Protein AF-A0A7S2ATZ7-F1 (afdb_monomer)

pLDDT: mean 93.88, std 8.25, range [44.12, 98.44]

Solvent-accessible surface area (backbone atoms only — not comparable to full-atom values): 7396 Å² total; per-residue (Å²): 142,80,80,88,84,65,93,72,87,87,74,86,72,75,82,89,58,39,63,72,68,31,75,38,72,44,88,83,58,44,36,35,40,39,23,6,30,6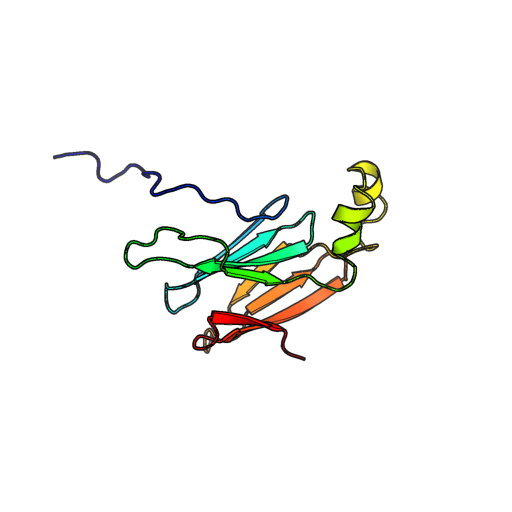6,40,17,31,40,30,40,23,35,32,42,101,85,68,42,71,77,41,71,70,41,78,44,66,57,90,54,20,62,50,42,77,76,64,57,70,50,73,67,53,44,69,75,44,52,62,76,36,42,23,27,53,40,62,46,65,43,89,86,80,62,57,43,34,40,30,39,20,71,10,66,78,43,74,47,45,30,32,73,40,80,87,81,61,40,74,42,78,59,132

Sequence (127 aa):
NGDASKLRVLGRVSAQGKSTCYLNIHQSMQYMLAVNYWDAKVNLMQLDAQGNISGVREINMQPGASYVENNRPTREEHWQYRQRWPHSHCIVTEPYTSRLHFVSDLGLDKVFVYRVDMVAGAMRLRA

Radius of gyration: 16.06 Å; Cα contacts (8 Å, |Δi|>4): 269; chains: 1; bounding box: 36×23×56 Å

Secondary structure (DSSP, 8-state):
---TTS---------SSSSEEEEEE-TTSSEEEEEESSS-EEEEEEE-TTS-EEEEEEEEE-TTTHHHHHH---HHHHHHTTTSS--EEEEEE-TTTS--EEEEETTTTEEEEEEEETTTTEEEEP-

InterPro domains:
  IPR015943 WD40/YVTN repeat-like-containing domain superfamily [G3DSA:2.130.10.10] (1-127)
  IPR019405 Lactonase, 7-bladed beta-propeller [PF10282] (3-119)
  IPR050282 Cycloisomerase 2 [PTHR30344] (5-121)

Nearest PDB structures (foldseek):
  3fgb-assembly2_B  TM=8.287E-01  e=2.245E-04  Bacteroides thetaiotaomicron
  6nau-assembly3_C  TM=7.582E-01  e=1.961E-03  Klebsiella pneumoniae subsp. pneumoniae
  1ri6-assembly1_A  TM=7.562E-01  e=4.513E-03  Escherichia coli
  7riz-assembly1_A  TM=3.810E-01  e=2.089E-01  Rhodopseudomonas palustris CGA009
  8hpo-assembly1_K  TM=3.594E-01  e=4.807E-01  Saccharomyces cerevisiae S288C

Structure (mmCIF, N/CA/C/O backbone):
data_AF-A0A7S2ATZ7-F1
#
_entry.id   AF-A0A7S2ATZ7-F1
#
loop_
_atom_site.group_PDB
_atom_site.id
_atom_site.type_symbol
_atom_site.label_atom_id
_atom_site.label_alt_id
_atom_site.label_comp_id
_atom_site.label_asym_id
_atom_site.label_entity_id
_atom_site.label_seq_id
_atom_site.pdbx_PDB_ins_code
_atom_site.Cartn_x
_atom_site.Cartn_y
_atom_site.Cartn_z
_atom_site.occupancy
_atom_site.B_iso_or_equiv
_atom_site.auth_seq_id
_atom_site.auth_comp_id
_atom_site.auth_asym_id
_atom_site.auth_atom_id
_atom_site.pdbx_PDB_model_num
ATOM 1 N N . ASN A 1 1 ? 8.493 10.412 39.412 1.00 44.12 1 ASN A N 1
ATOM 2 C CA . ASN A 1 1 ? 7.621 11.043 38.394 1.00 44.12 1 ASN A CA 1
ATOM 3 C C . ASN A 1 1 ? 8.337 11.002 37.051 1.00 44.12 1 ASN A C 1
ATOM 5 O O . ASN A 1 1 ? 9.159 11.868 36.796 1.00 44.12 1 ASN A O 1
ATOM 9 N N . GLY A 1 2 ? 8.160 9.926 36.278 1.00 49.66 2 GLY A N 1
ATOM 10 C CA . GLY A 1 2 ? 9.008 9.603 35.121 1.00 49.66 2 GLY A CA 1
ATOM 11 C C . GLY A 1 2 ? 8.379 9.925 33.758 1.00 49.66 2 GLY A C 1
ATOM 12 O O . GLY A 1 2 ? 7.246 9.546 33.499 1.00 49.66 2 GLY A O 1
ATOM 13 N N . ASP A 1 3 ? 9.154 10.613 32.916 1.00 57.16 3 ASP A N 1
ATOM 14 C CA . ASP A 1 3 ? 9.392 10.353 31.479 1.00 57.16 3 ASP A CA 1
ATOM 15 C C . ASP A 1 3 ? 8.200 10.143 30.509 1.00 57.16 3 ASP A C 1
ATOM 17 O O . ASP A 1 3 ? 8.316 9.407 29.532 1.00 57.16 3 ASP A O 1
ATOM 21 N N . ALA A 1 4 ? 7.063 10.818 30.706 1.00 64.69 4 ALA A N 1
ATOM 22 C CA . ALA A 1 4 ? 5.911 10.752 29.788 1.00 64.69 4 ALA A CA 1
ATOM 23 C C . ALA A 1 4 ? 6.101 11.477 28.428 1.00 64.69 4 ALA A C 1
ATOM 25 O O . ALA A 1 4 ? 5.158 11.563 27.646 1.00 64.69 4 ALA A O 1
ATOM 26 N N . SER A 1 5 ? 7.289 12.017 28.129 1.00 80.38 5 SER A N 1
ATOM 27 C CA . SER A 1 5 ? 7.543 12.861 26.947 1.00 80.38 5 SER A CA 1
ATOM 28 C C . SER A 1 5 ? 8.365 12.199 25.834 1.00 80.38 5 SER A C 1
ATOM 30 O O . SER A 1 5 ? 8.641 12.845 24.822 1.00 80.38 5 SER A O 1
ATOM 32 N N . LYS A 1 6 ? 8.759 10.926 25.973 1.00 87.88 6 LYS A N 1
ATOM 33 C CA . LYS A 1 6 ? 9.563 10.218 24.962 1.00 87.88 6 LYS A CA 1
ATOM 34 C C . LYS A 1 6 ? 8.738 9.196 24.191 1.00 87.88 6 LYS A C 1
ATOM 36 O O . LYS A 1 6 ? 8.037 8.371 24.775 1.00 87.88 6 LYS A O 1
ATOM 41 N N . LEU A 1 7 ? 8.876 9.213 22.865 1.00 90.12 7 LEU A N 1
ATOM 42 C CA . LEU A 1 7 ? 8.325 8.168 22.008 1.00 90.12 7 LEU A CA 1
ATOM 43 C C . LEU A 1 7 ? 9.003 6.833 22.326 1.00 90.12 7 LEU A C 1
ATOM 45 O O . LEU A 1 7 ? 10.231 6.730 22.342 1.00 90.12 7 LEU A O 1
ATOM 49 N N . ARG A 1 8 ? 8.190 5.799 22.538 1.00 88.56 8 ARG A N 1
ATOM 50 C CA . ARG A 1 8 ? 8.647 4.423 22.726 1.00 88.56 8 ARG A CA 1
ATOM 51 C C . ARG A 1 8 ? 8.194 3.579 21.546 1.00 88.56 8 ARG A C 1
ATOM 53 O O . ARG A 1 8 ? 7.019 3.580 21.193 1.00 88.56 8 ARG A O 1
ATOM 60 N N . VAL A 1 9 ? 9.123 2.823 20.970 1.00 90.69 9 VAL A N 1
ATOM 61 C CA . VAL A 1 9 ? 8.803 1.845 19.926 1.00 90.69 9 VAL A CA 1
ATOM 62 C C . VAL A 1 9 ? 7.941 0.737 20.530 1.00 90.69 9 VAL A C 1
ATOM 64 O O . VAL A 1 9 ? 8.366 0.08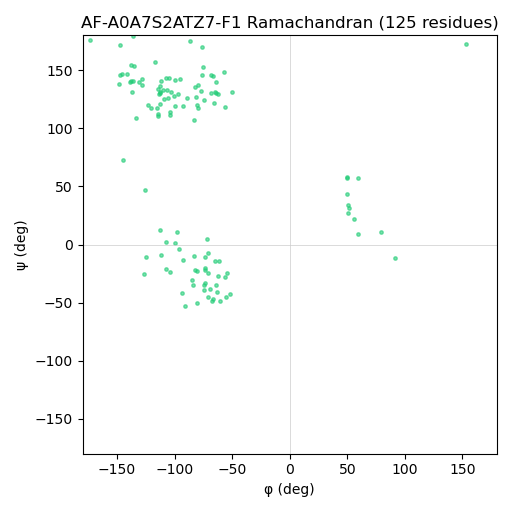4 21.481 1.00 90.69 9 VAL A O 1
ATOM 67 N N . LEU A 1 10 ? 6.745 0.532 19.975 1.00 88.69 10 LEU A N 1
ATOM 68 C CA . LEU A 1 10 ? 5.842 -0.554 20.375 1.00 88.69 10 LEU A CA 1
ATOM 69 C C . LEU A 1 10 ? 6.179 -1.872 19.665 1.00 88.69 10 LEU A C 1
ATOM 71 O O . LEU A 1 10 ? 6.111 -2.938 20.264 1.00 88.69 10 LEU A O 1
ATOM 75 N N . GLY A 1 11 ? 6.618 -1.798 18.408 1.00 88.81 11 GLY A N 1
ATOM 76 C CA . GLY A 1 11 ? 6.986 -2.970 17.625 1.00 88.81 11 GLY A CA 1
ATOM 77 C C . GLY A 1 11 ? 7.607 -2.611 16.280 1.00 88.81 11 GLY A C 1
ATOM 78 O O . GLY A 1 11 ? 7.708 -1.439 15.911 1.00 88.81 11 GLY A O 1
ATOM 79 N N . ARG A 1 12 ? 8.044 -3.640 15.550 1.00 91.81 12 ARG A N 1
ATOM 80 C CA . ARG A 1 12 ? 8.536 -3.536 14.171 1.00 91.81 12 ARG A CA 1
ATOM 81 C C . ARG A 1 12 ? 7.964 -4.677 13.350 1.00 91.81 12 ARG A C 1
ATOM 83 O O . ARG A 1 12 ? 8.065 -5.831 13.751 1.00 91.81 12 ARG A O 1
ATOM 90 N N . VAL A 1 13 ? 7.412 -4.343 12.192 1.00 94.00 13 VAL A N 1
ATOM 91 C CA . VAL A 1 13 ? 6.853 -5.304 11.241 1.00 94.00 13 VAL A CA 1
ATOM 92 C C . VAL A 1 13 ? 7.269 -4.890 9.838 1.00 94.00 13 VAL A C 1
ATOM 94 O O . VAL A 1 13 ? 7.307 -3.703 9.520 1.00 94.00 13 VAL A O 1
ATOM 97 N N . SER A 1 14 ? 7.595 -5.873 9.000 1.00 95.25 14 SER A N 1
ATOM 98 C CA . SER A 1 14 ? 7.844 -5.631 7.581 1.00 95.25 14 SER A CA 1
ATOM 99 C C . SER A 1 14 ? 6.548 -5.226 6.885 1.00 95.25 14 SER A C 1
ATOM 101 O O . SER A 1 14 ? 5.546 -5.935 6.973 1.00 95.25 14 SER A O 1
ATOM 103 N N . ALA A 1 15 ? 6.584 -4.131 6.127 1.00 94.31 15 ALA A N 1
ATOM 104 C CA . ALA A 1 15 ?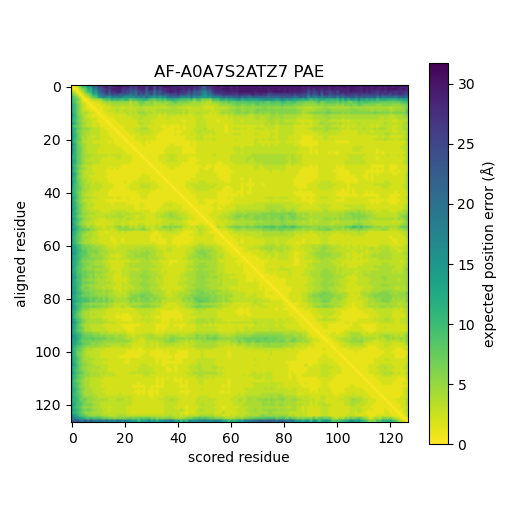 5.495 -3.767 5.231 1.00 94.31 15 ALA A CA 1
ATOM 105 C C . ALA A 1 15 ? 5.402 -4.707 4.013 1.00 94.31 15 ALA A C 1
ATOM 107 O O . ALA A 1 15 ? 4.465 -4.596 3.248 1.00 94.31 15 ALA A O 1
ATOM 108 N N . GLN A 1 16 ? 6.344 -5.630 3.786 1.00 96.62 16 GLN A N 1
ATOM 109 C CA . GLN A 1 16 ? 6.357 -6.512 2.602 1.00 96.62 16 GLN A CA 1
ATOM 110 C C . GLN A 1 16 ? 6.323 -5.778 1.241 1.00 96.62 16 GLN A C 1
ATOM 112 O O . GLN A 1 16 ? 5.979 -6.362 0.208 1.00 96.62 16 GLN A O 1
ATOM 117 N N . GLY A 1 17 ? 6.735 -4.512 1.222 1.00 95.50 17 GLY A N 1
ATOM 118 C CA . GLY A 1 17 ? 6.939 -3.720 0.015 1.00 95.50 17 GLY A CA 1
ATOM 119 C C . GLY A 1 17 ? 8.230 -2.917 0.080 1.00 95.50 17 GLY A C 1
ATOM 120 O O . GLY A 1 17 ? 8.988 -3.002 1.052 1.00 95.50 17 GLY A O 1
ATOM 121 N N . LYS A 1 18 ? 8.506 -2.163 -0.982 1.00 95.62 18 LYS A N 1
ATOM 122 C CA . LYS A 1 18 ? 9.733 -1.377 -1.126 1.00 95.62 18 LYS A CA 1
ATOM 123 C C . LYS A 1 18 ? 9.419 0.114 -1.090 1.00 95.62 18 LYS A C 1
ATOM 125 O O . LYS A 1 18 ? 8.550 0.598 -1.811 1.00 95.62 18 LYS A O 1
ATOM 130 N N . SER A 1 19 ? 10.177 0.849 -0.277 1.00 95.94 19 SER A N 1
ATOM 131 C CA . SER A 1 19 ? 10.025 2.300 -0.108 1.00 95.94 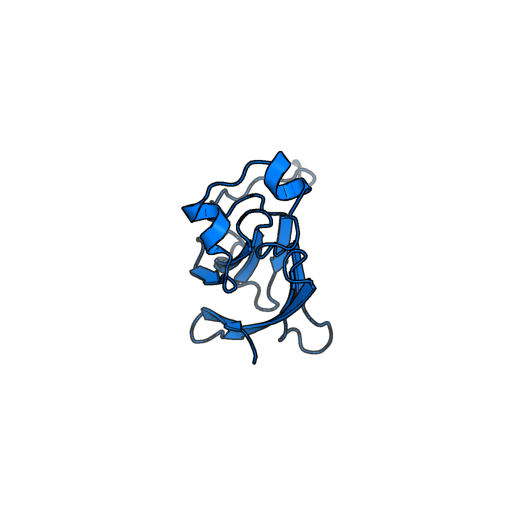19 SER A CA 1
ATOM 132 C C . SER A 1 19 ? 8.626 2.691 0.384 1.00 95.94 19 SER A C 1
ATOM 134 O O . SER A 1 19 ? 7.917 3.449 -0.276 1.00 95.94 19 SER A O 1
ATOM 136 N N . THR A 1 20 ? 8.211 2.150 1.536 1.00 97.62 20 THR A N 1
ATOM 137 C CA . THR A 1 20 ? 6.965 2.552 2.206 1.00 97.62 20 THR A CA 1
ATOM 138 C C . THR A 1 20 ? 6.982 4.055 2.471 1.00 97.62 20 THR A C 1
ATOM 140 O O . THR A 1 20 ? 7.863 4.549 3.173 1.00 97.62 20 THR A O 1
ATOM 143 N N . CYS A 1 21 ? 6.033 4.784 1.890 1.00 97.62 21 CYS A N 1
ATOM 144 C CA . CYS A 1 21 ? 6.063 6.249 1.839 1.00 97.62 21 CYS A CA 1
ATOM 145 C C . CYS A 1 21 ? 4.813 6.912 2.422 1.00 97.62 21 CYS A C 1
ATOM 147 O O . CYS A 1 21 ? 4.806 8.125 2.617 1.00 97.62 21 CYS A O 1
ATOM 149 N N . TYR A 1 22 ? 3.760 6.140 2.696 1.00 98.44 22 TYR A N 1
ATOM 150 C CA . TYR A 1 22 ? 2.525 6.669 3.255 1.00 98.44 22 TYR A CA 1
ATOM 151 C C . TYR A 1 22 ? 1.846 5.642 4.155 1.00 98.44 22 TYR A C 1
ATOM 153 O O . TYR A 1 22 ? 1.773 4.462 3.808 1.00 98.44 22 TYR A O 1
ATOM 161 N N . LEU A 1 23 ? 1.327 6.111 5.289 1.00 97.50 23 LEU A N 1
ATOM 162 C CA . LEU A 1 23 ? 0.552 5.327 6.245 1.00 97.50 23 LEU A CA 1
ATOM 163 C C . LEU A 1 23 ? -0.760 6.052 6.549 1.00 97.50 23 LEU A C 1
ATOM 165 O O . LEU A 1 23 ? -0.783 7.276 6.659 1.00 97.50 23 LEU A O 1
ATOM 169 N N . ASN A 1 24 ? -1.842 5.297 6.709 1.00 97.00 24 ASN A N 1
ATOM 170 C CA . ASN A 1 24 ? -3.138 5.813 7.140 1.00 97.00 24 ASN A CA 1
ATOM 171 C C . ASN A 1 24 ? -3.802 4.803 8.087 1.00 97.00 24 ASN A C 1
ATOM 173 O O . ASN A 1 24 ? -3.606 3.600 7.937 1.00 97.00 24 ASN A O 1
ATOM 177 N N . ILE A 1 25 ? -4.571 5.266 9.068 1.00 96.38 25 ILE A N 1
ATOM 178 C CA .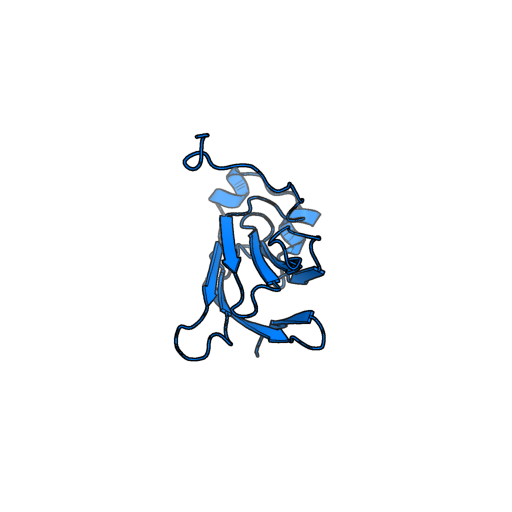 ILE A 1 25 ? -5.272 4.393 10.017 1.00 96.38 25 ILE A CA 1
ATOM 179 C C . ILE A 1 25 ? -6.751 4.386 9.648 1.00 96.38 25 ILE A C 1
ATOM 181 O O . ILE A 1 25 ? -7.383 5.434 9.531 1.00 96.38 25 ILE A O 1
ATOM 185 N N . HIS A 1 26 ? -7.313 3.193 9.460 1.00 96.62 26 HIS A N 1
ATOM 186 C CA . HIS A 1 26 ? -8.741 3.048 9.209 1.00 96.62 26 HIS A CA 1
ATOM 187 C C . HIS A 1 26 ? -9.542 3.454 10.456 1.00 96.62 26 HIS A C 1
ATOM 189 O O . HIS A 1 26 ? -9.137 3.153 11.577 1.00 96.62 26 HIS A O 1
ATOM 195 N N . GLN A 1 27 ? -10.718 4.062 10.273 1.00 95.62 27 GLN A N 1
ATOM 196 C CA . GLN A 1 27 ? -11.554 4.586 11.367 1.00 95.62 27 GLN A CA 1
ATOM 197 C C . GLN A 1 27 ? -11.910 3.562 12.462 1.00 95.62 27 GLN A C 1
ATOM 199 O O . GLN A 1 27 ? -12.168 3.938 13.598 1.00 95.62 27 GLN A O 1
ATOM 204 N N . SER A 1 28 ? -11.904 2.262 12.145 1.00 95.38 28 SER A N 1
ATOM 205 C CA . SER A 1 28 ? -12.144 1.197 13.131 1.00 95.38 28 SER A CA 1
ATOM 206 C C . SER A 1 28 ? -10.979 0.965 14.096 1.00 95.38 28 SER A C 1
ATOM 208 O O . SER A 1 28 ? -11.128 0.181 15.026 1.00 95.38 28 SER A O 1
ATOM 210 N N . MET A 1 29 ? -9.809 1.558 13.837 1.00 95.81 29 MET A N 1
ATOM 211 C CA . MET A 1 29 ? -8.544 1.324 14.549 1.00 95.81 29 MET A CA 1
ATOM 212 C C . MET A 1 29 ? -8.042 -0.131 14.514 1.00 95.81 29 MET A C 1
ATOM 214 O O . MET A 1 29 ? -7.064 -0.462 15.171 1.00 95.81 29 MET A O 1
ATOM 218 N N . GLN A 1 30 ? -8.667 -0.998 13.712 1.00 96.50 30 GLN A N 1
ATOM 219 C CA . GLN A 1 30 ? -8.261 -2.399 13.537 1.00 96.50 30 GLN A CA 1
ATOM 220 C C . GLN A 1 30 ? -7.305 -2.596 12.361 1.00 96.50 30 GLN A C 1
ATOM 222 O O . GLN A 1 30 ? -6.703 -3.659 12.230 1.00 96.50 30 GLN A O 1
ATOM 227 N N . TYR A 1 31 ? -7.178 -1.594 11.491 1.00 97.62 31 TYR A N 1
ATOM 228 C CA . TYR A 1 31 ? -6.369 -1.692 10.287 1.00 97.62 31 TYR A CA 1
ATOM 229 C C . TYR A 1 31 ? -5.526 -0.443 10.063 1.00 97.62 31 TYR A C 1
ATOM 231 O O . TYR A 1 31 ? -5.999 0.685 10.220 1.00 97.62 31 TYR A O 1
ATOM 239 N N . MET A 1 32 ? -4.298 -0.668 9.613 1.00 97.44 32 MET A N 1
ATOM 240 C CA . MET A 1 32 ? -3.423 0.343 9.041 1.00 97.44 32 MET A CA 1
ATOM 241 C C . MET A 1 32 ? -3.274 0.074 7.546 1.00 97.44 32 MET A C 1
ATOM 243 O O . MET A 1 32 ? -3.036 -1.054 7.120 1.00 97.44 32 MET A O 1
ATOM 247 N N . LEU A 1 33 ? -3.412 1.120 6.749 1.00 98.12 33 LEU A N 1
ATOM 248 C CA . LEU A 1 33 ? -3.199 1.112 5.315 1.00 98.12 33 LEU A CA 1
ATOM 249 C C . LEU A 1 33 ? -1.784 1.619 5.043 1.00 98.12 33 LEU A C 1
ATOM 251 O O . LEU A 1 33 ? -1.406 2.673 5.557 1.00 98.12 33 LEU A O 1
ATOM 255 N N . ALA A 1 34 ? -1.005 0.893 4.248 1.00 98.19 34 ALA A N 1
ATOM 256 C CA . ALA A 1 34 ? 0.367 1.272 3.921 1.00 98.19 34 ALA A CA 1
ATOM 257 C C . ALA A 1 34 ? 0.596 1.264 2.411 1.00 98.19 34 ALA A C 1
ATOM 259 O O . ALA A 1 34 ? 0.172 0.340 1.722 1.00 98.19 34 ALA A O 1
ATOM 260 N N . VAL A 1 35 ? 1.292 2.276 1.899 1.00 98.38 35 VAL A N 1
ATOM 261 C CA . VAL A 1 35 ? 1.633 2.403 0.476 1.00 98.38 35 VAL A CA 1
ATOM 262 C C . VAL A 1 35 ? 3.139 2.309 0.296 1.00 98.38 35 VAL A C 1
ATOM 264 O O . VAL A 1 35 ? 3.899 2.962 1.014 1.00 98.38 35 VAL A O 1
ATOM 267 N N . ASN A 1 36 ? 3.559 1.511 -0.682 1.00 98.19 36 ASN A N 1
ATOM 268 C CA . ASN A 1 36 ? 4.952 1.279 -1.035 1.00 98.19 36 ASN A CA 1
ATOM 269 C C . ASN A 1 36 ? 5.212 1.809 -2.440 1.00 98.19 36 ASN A C 1
ATOM 271 O O . ASN A 1 36 ? 4.619 1.329 -3.403 1.00 98.19 36 ASN A O 1
ATOM 275 N N . TYR A 1 37 ? 6.099 2.796 -2.541 1.00 97.12 37 TYR A N 1
ATOM 276 C CA . TYR A 1 37 ? 6.329 3.530 -3.779 1.00 97.12 37 TYR A CA 1
ATOM 277 C C . TYR A 1 37 ? 6.970 2.682 -4.870 1.00 97.12 37 TYR A C 1
ATOM 279 O O . TYR A 1 37 ? 6.511 2.673 -6.008 1.00 97.12 37 TYR A O 1
ATOM 287 N N . TRP A 1 38 ? 8.038 1.965 -4.521 1.00 96.19 38 TRP A N 1
ATOM 288 C CA . TRP A 1 38 ? 8.925 1.385 -5.522 1.00 96.19 38 TRP A CA 1
ATOM 289 C C . TRP A 1 38 ? 8.325 0.164 -6.213 1.00 96.19 38 TRP A C 1
ATOM 291 O O . TRP A 1 38 ? 8.585 -0.044 -7.388 1.00 96.19 38 TRP A O 1
ATOM 301 N N . ASP A 1 39 ? 7.548 -0.651 -5.495 1.00 96.31 39 ASP A N 1
ATOM 302 C CA . ASP A 1 39 ? 6.865 -1.834 -6.034 1.00 96.31 39 ASP A CA 1
ATOM 303 C C . ASP A 1 39 ? 5.334 -1.692 -6.067 1.00 96.31 39 ASP A C 1
ATOM 305 O O . ASP A 1 39 ? 4.631 -2.679 -6.273 1.00 96.31 39 ASP A O 1
ATOM 309 N N . ALA A 1 40 ? 4.827 -0.468 -5.871 1.00 97.31 40 ALA A N 1
ATOM 310 C CA . ALA A 1 40 ? 3.412 -0.088 -5.946 1.00 97.31 40 ALA A CA 1
ATOM 311 C C . ALA A 1 40 ? 2.443 -0.966 -5.138 1.00 97.31 40 ALA A C 1
ATOM 313 O O . ALA A 1 40 ? 1.260 -1.086 -5.470 1.00 97.31 40 ALA A O 1
ATOM 314 N N . LYS A 1 41 ? 2.928 -1.586 -4.061 1.00 97.94 41 LYS A N 1
ATOM 315 C CA . LYS A 1 41 ? 2.088 -2.378 -3.164 1.00 97.94 41 LYS A CA 1
ATOM 316 C C . LYS A 1 41 ? 1.282 -1.475 -2.246 1.00 97.94 41 LYS A C 1
ATOM 318 O O . LYS A 1 41 ? 1.842 -0.602 -1.577 1.00 97.94 41 LYS A O 1
ATOM 323 N N . VAL A 1 42 ? -0.013 -1.753 -2.142 1.00 98.19 42 VAL A N 1
ATOM 324 C CA . VAL A 1 42 ? -0.923 -1.127 -1.179 1.00 98.19 42 VAL A CA 1
ATOM 325 C C . VAL A 1 42 ? -1.397 -2.198 -0.205 1.00 98.19 42 VAL A C 1
ATOM 327 O O . VAL A 1 42 ? -2.121 -3.122 -0.573 1.00 98.19 42 VAL A O 1
ATOM 330 N N . ASN A 1 43 ? -0.984 -2.084 1.048 1.00 98.00 43 ASN A N 1
ATOM 331 C CA . ASN A 1 43 ? -1.180 -3.122 2.045 1.00 98.00 43 ASN A CA 1
ATOM 332 C C . ASN A 1 43 ? -2.280 -2.756 3.028 1.00 98.00 43 ASN A C 1
ATOM 334 O O . ASN A 1 43 ? -2.359 -1.618 3.491 1.00 98.00 43 ASN A O 1
ATOM 338 N N . LEU A 1 44 ? -3.041 -3.769 3.427 1.00 98.19 44 LEU A N 1
ATOM 339 C CA . LEU A 1 44 ? -3.869 -3.747 4.621 1.00 98.19 44 LEU A CA 1
ATOM 340 C C . LEU A 1 44 ? -3.112 -4.483 5.729 1.00 98.19 44 LEU A C 1
ATOM 342 O O . LEU A 1 44 ? -2.787 -5.660 5.583 1.00 98.19 44 LEU A O 1
ATOM 346 N N . MET A 1 45 ? -2.810 -3.803 6.827 1.00 97.56 45 MET A N 1
ATOM 347 C CA . MET A 1 45 ? -2.096 -4.356 7.978 1.00 97.56 45 MET A CA 1
ATOM 348 C C . MET A 1 45 ? -3.031 -4.417 9.182 1.00 97.56 45 MET A C 1
ATOM 350 O O . MET A 1 45 ? -3.768 -3.467 9.436 1.00 97.56 45 MET A O 1
ATOM 354 N N . GLN A 1 46 ? -3.012 -5.526 9.918 1.00 96.31 46 GLN A N 1
ATOM 355 C CA . GLN A 1 46 ? -3.850 -5.709 11.105 1.00 96.31 46 GLN A CA 1
ATOM 356 C C . GLN A 1 46 ? -3.230 -4.986 12.305 1.00 96.31 46 GLN A C 1
ATOM 358 O O . GLN A 1 46 ? -2.022 -5.087 12.529 1.00 96.31 46 GLN A O 1
ATOM 363 N N . LEU A 1 47 ? -4.066 -4.299 13.079 1.00 96.06 47 LEU A N 1
ATOM 364 C CA . LEU A 1 47 ? -3.731 -3.754 14.390 1.00 96.06 47 LEU A CA 1
ATOM 365 C C . LEU A 1 47 ? -4.424 -4.575 15.485 1.00 96.06 47 LEU A C 1
ATOM 367 O O . LEU A 1 47 ? -5.562 -5.024 15.299 1.00 96.06 47 LEU A O 1
ATOM 371 N N . ASP A 1 48 ? -3.739 -4.767 16.610 1.00 93.31 48 ASP A N 1
ATOM 372 C CA . ASP A 1 48 ? -4.333 -5.309 17.832 1.00 93.31 48 ASP A CA 1
ATOM 373 C C . ASP A 1 48 ? -4.972 -4.207 18.699 1.00 93.31 48 ASP A C 1
ATOM 375 O O . ASP A 1 48 ? -4.886 -3.012 18.403 1.00 93.31 48 ASP A O 1
ATOM 379 N N . ALA A 1 49 ? -5.624 -4.607 19.794 1.00 92.12 49 ALA A N 1
ATOM 380 C CA . ALA A 1 49 ? -6.297 -3.687 20.715 1.00 92.12 49 ALA A CA 1
ATOM 381 C C . ALA A 1 49 ? -5.341 -2.724 21.450 1.00 92.12 49 ALA A C 1
ATOM 383 O O . ALA A 1 49 ? -5.792 -1.754 22.055 1.00 92.12 49 ALA A O 1
ATOM 384 N N . GLN A 1 50 ? -4.034 -2.985 21.415 1.00 90.62 50 GLN A N 1
ATOM 385 C CA . GLN A 1 50 ? -2.986 -2.160 22.011 1.00 90.62 50 GLN A CA 1
ATOM 386 C C . GLN A 1 50 ? -2.304 -1.260 20.966 1.00 90.62 50 GLN A C 1
ATOM 388 O O . GLN A 1 50 ? -1.395 -0.503 21.309 1.00 90.62 50 GLN A O 1
ATOM 393 N N . GLY A 1 51 ? -2.746 -1.316 19.705 1.00 89.62 51 GLY A N 1
ATOM 394 C CA . GLY A 1 51 ? -2.193 -0.549 18.594 1.00 89.62 51 GLY A CA 1
ATOM 395 C C . GLY A 1 51 ? -0.907 -1.136 18.010 1.00 89.62 51 GLY A C 1
ATOM 396 O O . GLY A 1 51 ? -0.253 -0.465 17.209 1.00 89.62 51 GLY A O 1
ATOM 397 N N . ASN A 1 52 ? -0.521 -2.365 18.371 1.00 93.44 52 ASN A N 1
ATOM 398 C CA . ASN A 1 52 ? 0.595 -3.033 17.710 1.00 93.44 52 ASN A CA 1
ATOM 399 C C . ASN A 1 52 ? 0.161 -3.555 16.344 1.00 93.44 52 ASN A C 1
ATOM 401 O O . ASN A 1 52 ? -0.956 -4.032 16.154 1.00 93.44 52 ASN A O 1
ATOM 405 N N . ILE A 1 53 ? 1.092 -3.525 15.395 1.00 94.44 53 ILE A N 1
ATOM 406 C CA . ILE A 1 53 ? 0.893 -4.103 14.071 1.00 94.44 53 ILE A CA 1
ATOM 407 C C . ILE A 1 53 ? 1.106 -5.612 14.182 1.00 94.44 53 ILE A C 1
ATOM 409 O O . ILE A 1 53 ? 2.206 -6.055 14.504 1.00 94.44 53 ILE A O 1
ATOM 413 N N . SER A 1 54 ? 0.074 -6.406 13.906 1.00 91.06 54 SER A N 1
ATOM 414 C CA . SER A 1 54 ? 0.153 -7.872 13.964 1.00 91.06 54 SER A CA 1
ATOM 415 C C . SER A 1 54 ? 0.754 -8.479 12.692 1.00 91.06 54 SER A C 1
ATOM 417 O O . SER A 1 54 ? 1.266 -9.594 12.722 1.00 91.06 54 SER A O 1
ATOM 419 N N . GLY A 1 55 ? 0.709 -7.760 11.565 1.00 91.94 55 GLY A N 1
ATOM 420 C CA . GLY A 1 55 ? 1.227 -8.239 10.283 1.00 91.94 55 GLY A CA 1
ATOM 421 C C . GLY A 1 55 ? 0.537 -7.611 9.076 1.00 91.94 55 GLY A C 1
ATOM 422 O O . GLY A 1 55 ? -0.466 -6.907 9.208 1.00 91.94 55 GLY A O 1
ATOM 423 N N . VAL A 1 56 ? 1.071 -7.893 7.885 1.00 96.38 56 VAL A N 1
ATOM 424 C CA . VAL A 1 56 ? 0.370 -7.631 6.622 1.00 96.38 56 VAL A CA 1
ATOM 425 C C . VAL A 1 56 ? -0.721 -8.680 6.459 1.00 96.38 56 VAL A C 1
ATOM 427 O O . VAL A 1 56 ? -0.443 -9.875 6.502 1.00 96.38 56 VAL A O 1
ATOM 430 N N . ARG A 1 57 ? -1.955 -8.219 6.277 1.00 96.69 57 ARG A N 1
ATOM 431 C CA . ARG A 1 57 ? -3.119 -9.070 6.055 1.00 96.69 57 ARG A CA 1
ATOM 432 C C . ARG A 1 57 ? -3.403 -9.284 4.573 1.00 96.69 57 ARG A C 1
ATOM 434 O O . ARG A 1 57 ? -3.728 -10.394 4.170 1.00 96.69 57 ARG A O 1
ATOM 441 N N . GLU A 1 58 ? -3.293 -8.232 3.774 1.00 97.50 58 GLU A N 1
ATOM 442 C CA . GLU A 1 58 ? -3.504 -8.297 2.328 1.00 97.50 58 GLU A CA 1
ATOM 443 C C . GLU A 1 58 ? -2.562 -7.323 1.620 1.00 97.50 58 GLU A C 1
ATOM 445 O O . GLU A 1 58 ? -2.256 -6.249 2.145 1.00 97.50 58 GLU A O 1
ATOM 450 N N . ILE A 1 59 ? -2.123 -7.704 0.420 1.00 97.38 59 ILE A N 1
ATOM 451 C CA . ILE A 1 59 ? -1.297 -6.895 -0.475 1.00 97.38 59 ILE A CA 1
ATOM 452 C C . ILE A 1 59 ? -2.072 -6.722 -1.776 1.00 97.38 59 ILE A C 1
ATOM 454 O O . ILE A 1 59 ? -2.339 -7.695 -2.478 1.00 97.38 59 ILE A O 1
ATOM 458 N N . ASN A 1 60 ? -2.412 -5.481 -2.106 1.00 97.25 60 ASN A N 1
ATOM 459 C CA . ASN A 1 60 ? -2.998 -5.118 -3.387 1.00 97.25 60 ASN A CA 1
ATOM 460 C C . ASN A 1 60 ? -1.918 -4.554 -4.309 1.00 97.25 60 ASN A C 1
ATOM 462 O O . ASN A 1 60 ? -1.035 -3.814 -3.873 1.00 97.25 60 ASN A O 1
ATOM 466 N N . MET A 1 61 ? -2.010 -4.890 -5.592 1.00 94.56 61 MET A N 1
ATOM 467 C CA . MET A 1 61 ? -1.096 -4.427 -6.631 1.00 94.56 61 MET A CA 1
ATOM 468 C C . MET A 1 61 ? -1.883 -4.084 -7.888 1.00 94.56 61 MET A C 1
ATOM 470 O O . MET A 1 61 ? -2.804 -4.808 -8.267 1.00 94.56 61 MET A O 1
ATOM 474 N N . GLN A 1 62 ? -1.499 -2.992 -8.542 1.00 93.19 62 GLN A N 1
ATOM 475 C CA . GLN A 1 62 ? -2.050 -2.641 -9.845 1.00 93.19 62 GLN A CA 1
ATOM 476 C C . GLN A 1 62 ? -1.454 -3.526 -10.948 1.00 93.19 62 GLN A C 1
ATOM 478 O O . GLN A 1 62 ? -0.308 -3.979 -10.822 1.00 93.19 62 GLN A O 1
ATOM 483 N N . PRO A 1 63 ? -2.178 -3.750 -12.060 1.00 92.12 63 PRO A N 1
ATOM 484 C CA . PRO A 1 63 ? -1.596 -4.363 -13.247 1.00 92.12 63 PRO A CA 1
ATOM 485 C C . PRO A 1 63 ? -0.291 -3.661 -13.649 1.00 92.12 63 PRO A C 1
ATOM 487 O O . PRO A 1 63 ? -0.227 -2.435 -13.709 1.00 92.12 63 PRO A O 1
ATOM 490 N N . GLY A 1 64 ? 0.759 -4.444 -13.900 1.00 93.19 64 GLY A N 1
ATOM 491 C CA . GLY A 1 64 ? 2.096 -3.937 -14.226 1.00 93.19 64 GLY A CA 1
ATOM 492 C C . GLY A 1 64 ? 3.033 -3.739 -13.029 1.00 93.19 64 GLY A C 1
ATOM 493 O O . GLY A 1 64 ? 4.233 -3.607 -13.244 1.00 93.19 64 GLY A O 1
ATOM 494 N N . ALA A 1 65 ? 2.556 -3.796 -11.778 1.00 94.12 65 ALA A N 1
ATOM 495 C CA . ALA A 1 65 ? 3.423 -3.671 -10.595 1.00 94.12 65 ALA A CA 1
ATOM 496 C C . ALA A 1 65 ? 4.475 -4.797 -10.499 1.00 94.12 65 ALA A C 1
ATOM 498 O O . ALA A 1 65 ? 5.584 -4.584 -10.006 1.00 94.12 65 ALA A O 1
ATOM 499 N N . SER A 1 66 ? 4.180 -5.977 -11.063 1.00 94.69 66 SER A N 1
ATOM 500 C CA . SER A 1 66 ? 5.129 -7.095 -11.167 1.00 94.69 66 SER A CA 1
ATOM 501 C C . SER A 1 66 ? 6.375 -6.767 -11.997 1.00 94.69 66 SER A C 1
ATOM 503 O O . SER A 1 66 ? 7.373 -7.479 -11.898 1.00 94.69 66 SER A O 1
ATOM 505 N N . TYR A 1 67 ? 6.371 -5.673 -12.774 1.00 95.38 67 TYR A N 1
ATOM 506 C CA . TYR A 1 67 ? 7.543 -5.209 -13.515 1.00 95.38 67 TYR A CA 1
ATOM 507 C C . TYR A 1 67 ? 8.774 -5.079 -12.615 1.00 95.38 67 TYR A C 1
ATOM 509 O O . TYR A 1 67 ? 9.863 -5.505 -12.991 1.00 95.38 67 TYR A O 1
ATOM 517 N N . VAL A 1 68 ? 8.595 -4.541 -11.409 1.00 94.81 68 VAL A N 1
ATOM 518 C CA . VAL A 1 68 ? 9.688 -4.266 -10.471 1.00 94.81 68 VAL A CA 1
ATOM 519 C C . VAL A 1 68 ? 10.304 -5.551 -9.929 1.00 94.81 68 VAL A C 1
ATOM 521 O O . VAL A 1 68 ? 11.521 -5.636 -9.763 1.00 94.81 68 VAL A O 1
ATOM 524 N N . GLU A 1 69 ? 9.479 -6.559 -9.659 1.00 94.00 69 GLU A N 1
ATOM 525 C CA . GLU A 1 69 ? 9.941 -7.871 -9.210 1.00 94.00 69 GLU A CA 1
ATOM 526 C C . GLU A 1 69 ? 10.648 -8.631 -10.337 1.00 94.00 69 GLU A C 1
ATOM 528 O O . GLU A 1 69 ? 11.747 -9.154 -10.133 1.00 94.00 69 GLU A O 1
ATOM 533 N N . ASN A 1 70 ? 10.054 -8.615 -11.531 1.00 96.12 70 ASN A N 1
ATOM 534 C CA . ASN A 1 70 ? 10.517 -9.382 -12.683 1.00 96.12 70 ASN A CA 1
ATOM 535 C C . ASN A 1 70 ? 11.779 -8.798 -13.328 1.00 96.12 70 ASN A C 1
ATOM 537 O O . ASN A 1 70 ? 12.656 -9.549 -13.744 1.00 96.12 70 ASN A O 1
ATOM 541 N N . ASN A 1 71 ? 11.878 -7.470 -13.414 1.00 96.00 71 ASN A N 1
ATOM 542 C CA . ASN A 1 71 ? 12.934 -6.794 -14.174 1.00 96.00 71 ASN A CA 1
ATOM 543 C C . ASN A 1 71 ? 13.976 -6.129 -13.277 1.00 96.00 71 ASN A C 1
ATOM 545 O O . ASN A 1 71 ? 15.094 -5.901 -13.724 1.00 96.00 71 ASN A O 1
ATOM 549 N N . ARG A 1 72 ? 13.635 -5.846 -12.010 1.00 95.50 72 ARG A N 1
ATOM 550 C CA . ARG A 1 72 ? 14.527 -5.188 -11.039 1.00 95.50 72 ARG A CA 1
ATOM 551 C C . ARG A 1 72 ? 15.159 -3.906 -11.621 1.00 95.50 72 ARG A C 1
ATOM 553 O O . ARG A 1 72 ? 16.387 -3.817 -11.657 1.00 95.50 72 ARG A O 1
ATOM 560 N N . PRO A 1 73 ? 14.339 -2.933 -12.074 1.00 96.06 73 PRO A N 1
ATOM 561 C CA . PRO A 1 73 ? 14.835 -1.739 -12.753 1.00 96.06 73 PRO A CA 1
ATOM 562 C C . PRO A 1 73 ? 15.831 -0.980 -11.880 1.00 96.06 73 PRO A C 1
ATOM 564 O O . PRO A 1 73 ? 15.718 -0.975 -10.649 1.00 96.06 73 PRO A O 1
ATOM 567 N N . THR A 1 74 ? 16.805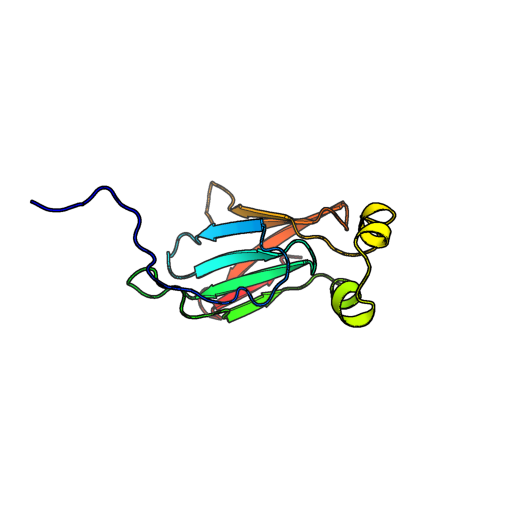 -0.321 -12.504 1.00 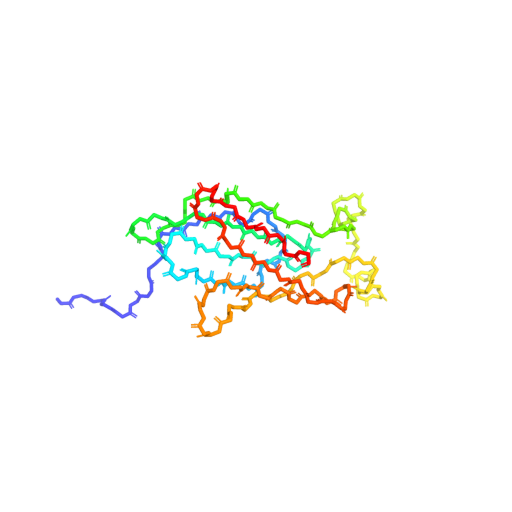96.88 74 THR A N 1
ATOM 568 C CA . THR A 1 74 ? 17.728 0.547 -11.765 1.00 96.88 74 THR A CA 1
ATOM 569 C C . THR A 1 74 ? 17.059 1.872 -11.404 1.00 96.88 74 THR A C 1
ATOM 571 O O . THR A 1 74 ? 15.972 2.210 -11.883 1.00 96.88 74 THR A O 1
ATOM 574 N N . ARG A 1 75 ? 17.717 2.663 -10.551 1.00 95.00 75 ARG A N 1
ATOM 575 C CA . ARG A 1 75 ? 17.245 4.012 -10.221 1.00 95.00 75 ARG A CA 1
ATOM 576 C C . ARG A 1 75 ? 17.255 4.926 -11.447 1.00 95.00 75 ARG A C 1
ATOM 578 O O . ARG A 1 75 ? 16.369 5.767 -11.578 1.00 95.00 75 ARG A O 1
ATOM 585 N N . GLU A 1 76 ? 18.231 4.752 -12.330 1.00 97.12 76 GLU A N 1
ATOM 586 C CA . GLU A 1 76 ? 18.378 5.499 -13.578 1.00 97.12 76 GLU A CA 1
ATOM 587 C C . GLU A 1 76 ? 17.233 5.174 -14.537 1.00 97.12 76 GLU A C 1
ATOM 589 O O . GLU A 1 76 ? 16.601 6.092 -15.054 1.00 97.12 76 GLU A O 1
ATOM 594 N N . GLU A 1 77 ? 16.909 3.887 -14.713 1.00 96.38 77 GLU A N 1
ATOM 595 C CA . GLU A 1 77 ? 15.765 3.469 -15.527 1.00 96.38 77 GLU A CA 1
ATOM 596 C C . GLU A 1 77 ? 14.459 4.028 -14.958 1.00 96.38 77 GLU A C 1
ATOM 598 O O . GLU A 1 77 ? 13.675 4.638 -15.682 1.00 96.38 77 GLU A O 1
ATOM 603 N N . HIS A 1 78 ? 14.246 3.875 -13.650 1.00 93.50 78 HIS A N 1
ATOM 604 C CA . HIS A 1 78 ? 13.084 4.433 -12.971 1.00 93.50 78 HIS A CA 1
ATOM 605 C C . HIS A 1 78 ? 12.972 5.947 -13.193 1.00 93.50 78 HIS A C 1
ATOM 607 O O . HIS A 1 78 ? 11.896 6.440 -13.505 1.00 93.50 78 HIS A O 1
ATOM 613 N N . TRP A 1 79 ? 14.072 6.699 -13.074 1.00 92.19 79 TRP A N 1
ATOM 614 C CA . TRP A 1 79 ? 14.075 8.146 -13.309 1.00 92.19 79 TRP A CA 1
ATOM 615 C C . TRP A 1 79 ? 13.723 8.519 -14.754 1.00 92.19 79 TRP A C 1
ATOM 617 O O . TRP A 1 79 ? 12.982 9.476 -14.971 1.00 92.19 79 TRP A O 1
ATOM 627 N N . GLN A 1 80 ? 14.234 7.770 -15.731 1.00 96.12 80 GLN A N 1
ATOM 628 C CA . GLN A 1 80 ? 13.975 8.014 -17.152 1.00 96.12 80 GLN A CA 1
ATOM 629 C C . GLN A 1 80 ? 12.556 7.614 -17.577 1.00 96.12 80 GLN A C 1
ATOM 631 O O . GLN A 1 80 ? 11.971 8.271 -18.435 1.00 96.12 80 GLN A O 1
ATOM 636 N N . TYR A 1 81 ? 11.991 6.567 -16.970 1.00 93.75 81 TYR A N 1
ATOM 637 C CA . TYR A 1 81 ? 10.740 5.938 -17.399 1.00 93.75 81 TYR A CA 1
ATOM 638 C C . TYR A 1 81 ? 9.703 5.846 -16.271 1.00 93.75 81 TYR A C 1
ATOM 640 O O . TYR A 1 81 ? 9.068 4.807 -16.087 1.00 93.75 81 TYR A O 1
ATOM 648 N N . ARG A 1 82 ? 9.495 6.939 -15.524 1.00 91.12 82 ARG A N 1
ATOM 649 C CA . ARG A 1 82 ? 8.628 6.947 -14.327 1.00 91.12 82 ARG A CA 1
ATOM 650 C C . ARG A 1 82 ? 7.190 6.480 -14.578 1.00 91.12 82 ARG A C 1
ATOM 652 O O . ARG A 1 82 ? 6.570 5.959 -13.662 1.00 91.12 82 ARG A O 1
ATOM 659 N N . GLN A 1 83 ? 6.660 6.652 -15.789 1.00 95.12 83 GLN A N 1
ATOM 660 C CA . GLN A 1 83 ? 5.282 6.285 -16.145 1.00 95.12 83 GLN A CA 1
ATOM 661 C C . GLN A 1 83 ? 5.151 4.922 -16.842 1.00 95.12 83 GLN A C 1
ATOM 663 O O . GLN A 1 83 ? 4.112 4.582 -17.403 1.00 95.12 83 GLN A O 1
ATOM 668 N N . ARG A 1 84 ? 6.220 4.120 -16.862 1.00 93.69 84 ARG A N 1
ATOM 669 C CA . ARG A 1 84 ? 6.219 2.827 -17.560 1.00 93.69 84 ARG A CA 1
ATOM 670 C C . ARG A 1 84 ? 5.551 1.706 -16.755 1.00 93.69 84 ARG A C 1
ATOM 672 O O . ARG A 1 84 ? 5.116 0.717 -17.339 1.00 93.69 84 ARG A O 1
ATOM 679 N N . TRP A 1 85 ? 5.473 1.842 -15.435 1.00 96.44 85 TRP A N 1
ATOM 680 C CA . TRP A 1 85 ? 4.820 0.890 -14.534 1.00 96.44 85 TRP A CA 1
ATOM 681 C C . TRP A 1 85 ? 4.203 1.629 -13.334 1.00 96.44 85 TRP A C 1
ATOM 683 O O . TRP A 1 85 ? 4.423 2.830 -13.201 1.00 96.44 85 TRP A O 1
ATOM 693 N N . PRO A 1 86 ? 3.411 0.969 -12.472 1.00 97.62 86 PRO A N 1
ATOM 694 C CA . PRO A 1 86 ? 2.759 1.619 -11.335 1.00 97.62 86 PRO A CA 1
ATOM 695 C C . PRO A 1 86 ? 3.730 2.078 -10.243 1.00 97.62 86 PRO A C 1
ATOM 697 O O . PRO A 1 86 ? 4.729 1.412 -9.981 1.00 97.62 86 PRO A O 1
ATOM 700 N N . HIS A 1 87 ? 3.401 3.197 -9.596 1.00 97.19 87 HIS A N 1
ATOM 701 C CA . HIS A 1 87 ? 4.140 3.822 -8.494 1.00 97.19 87 HIS A CA 1
ATOM 702 C C . HIS A 1 87 ? 3.158 4.460 -7.496 1.00 97.19 87 HIS A C 1
ATOM 704 O O . HIS A 1 87 ? 2.991 5.686 -7.441 1.00 97.19 87 HIS A O 1
ATOM 710 N N . SER A 1 88 ? 2.463 3.632 -6.716 1.00 97.56 88 SER A N 1
ATOM 711 C CA . SER A 1 88 ? 1.512 4.100 -5.699 1.00 97.56 88 SER A CA 1
ATOM 712 C C . SER A 1 88 ? 2.228 4.922 -4.623 1.00 97.56 88 SER A C 1
ATOM 714 O O . SER A 1 88 ? 3.226 4.474 -4.075 1.00 97.56 88 SER A O 1
ATOM 716 N N . HIS A 1 89 ? 1.743 6.123 -4.298 1.00 96.94 89 HIS A N 1
ATOM 717 C CA . HIS A 1 89 ? 2.510 7.085 -3.487 1.00 96.94 89 HIS A CA 1
ATOM 718 C C . HIS A 1 89 ? 1.772 7.617 -2.250 1.00 96.94 89 HIS A C 1
ATOM 720 O O . HIS A 1 89 ? 2.394 8.053 -1.280 1.00 96.94 89 HIS A O 1
ATOM 726 N N . CYS A 1 90 ? 0.443 7.626 -2.266 1.00 97.62 90 CYS A N 1
ATOM 727 C CA . CYS A 1 90 ? -0.359 8.246 -1.214 1.00 97.62 90 CYS A CA 1
ATOM 728 C C . CYS A 1 90 ? -1.665 7.479 -1.035 1.00 97.62 90 CYS A C 1
ATOM 730 O O . CYS A 1 90 ? -2.188 6.991 -2.031 1.00 97.62 90 CYS A O 1
ATOM 732 N N . ILE A 1 91 ? -2.189 7.396 0.195 1.00 98.12 91 ILE A N 1
ATOM 733 C CA . ILE A 1 91 ? -3.528 6.859 0.478 1.00 98.12 91 ILE A CA 1
ATOM 734 C C . ILE A 1 91 ? -4.304 7.766 1.441 1.00 98.12 91 ILE A C 1
ATOM 736 O O . ILE A 1 91 ? -4.011 7.837 2.634 1.00 98.12 91 ILE A O 1
ATOM 740 N N . VAL A 1 92 ? -5.323 8.458 0.931 1.00 97.94 92 VAL A N 1
ATOM 741 C CA . VAL A 1 92 ? -6.121 9.420 1.709 1.00 97.94 92 VAL A CA 1
ATOM 742 C C . VAL A 1 92 ? -7.547 8.920 1.868 1.00 97.94 92 VAL A C 1
ATOM 744 O O . VAL A 1 92 ? -8.199 8.552 0.895 1.00 97.94 92 VAL A O 1
ATOM 747 N N . THR A 1 93 ? -8.038 8.920 3.100 1.00 97.94 93 THR A N 1
ATOM 748 C CA . THR A 1 93 ? -9.420 8.553 3.418 1.00 97.94 93 THR A CA 1
ATOM 749 C C . THR A 1 93 ? -10.343 9.742 3.181 1.00 97.94 93 THR A C 1
ATOM 751 O O . THR A 1 93 ? -10.024 10.864 3.571 1.00 97.94 93 THR A O 1
ATOM 754 N N . GLU A 1 94 ? -11.487 9.506 2.544 1.00 95.56 94 GLU A N 1
ATOM 755 C CA . GLU A 1 94 ? -12.500 10.546 2.360 1.00 95.56 94 GLU A CA 1
ATOM 756 C C . GLU A 1 94 ? -13.076 11.022 3.710 1.00 95.56 94 GLU A C 1
ATOM 758 O O . GLU A 1 94 ? -13.287 10.197 4.603 1.00 95.56 94 GLU A O 1
ATOM 763 N N . PRO A 1 95 ? -13.324 12.333 3.887 1.00 94.69 95 PRO A N 1
ATOM 764 C CA . PRO A 1 95 ? -13.584 12.907 5.208 1.00 94.69 95 PRO A CA 1
ATOM 765 C C . PRO A 1 95 ? -15.035 12.778 5.702 1.00 94.69 95 PRO A C 1
ATOM 767 O O . PRO A 1 95 ? -15.300 13.092 6.858 1.00 94.69 95 PRO A O 1
ATOM 770 N N . TYR A 1 96 ? -15.985 12.359 4.865 1.00 93.69 96 TYR A N 1
ATOM 771 C CA . TYR A 1 96 ? -17.417 12.391 5.176 1.00 93.69 96 TYR A CA 1
ATOM 772 C C . TYR A 1 96 ? -17.908 11.101 5.830 1.00 93.69 96 TYR A C 1
ATOM 774 O O . TYR A 1 96 ? -18.542 11.143 6.881 1.00 93.69 96 TYR A O 1
ATOM 782 N N . THR A 1 97 ? -17.639 9.945 5.217 1.00 94.31 97 THR A N 1
ATOM 783 C CA . THR A 1 97 ? -18.093 8.635 5.727 1.00 94.31 97 THR A CA 1
ATOM 784 C C . THR A 1 97 ? -16.944 7.749 6.214 1.00 94.31 97 THR A C 1
ATOM 786 O O . THR A 1 97 ? -17.186 6.708 6.830 1.00 94.31 97 THR A O 1
ATOM 789 N N . SER A 1 98 ? -15.696 8.157 5.957 1.00 94.25 98 SER A N 1
ATOM 790 C CA . SER A 1 98 ? -14.475 7.379 6.179 1.00 94.25 98 SER A CA 1
ATOM 791 C C . SER A 1 98 ? -14.508 5.966 5.570 1.00 94.25 98 SER A C 1
ATOM 793 O O . SER A 1 98 ? -13.934 5.027 6.126 1.00 94.25 98 SER A O 1
ATOM 795 N N . ARG A 1 99 ? -15.215 5.783 4.444 1.00 94.50 99 ARG A N 1
ATOM 796 C CA . ARG A 1 99 ? -15.398 4.467 3.790 1.00 94.50 99 ARG A CA 1
ATOM 797 C C . ARG A 1 99 ? -14.547 4.261 2.547 1.00 94.50 99 ARG A C 1
ATOM 799 O O . ARG A 1 99 ? -14.348 3.111 2.153 1.00 94.50 99 ARG A O 1
ATOM 806 N N . LEU A 1 100 ? -14.127 5.343 1.899 1.00 97.38 100 LEU A N 1
ATOM 807 C CA . LEU A 1 100 ? -13.340 5.285 0.671 1.00 97.38 100 LEU A CA 1
ATOM 808 C C . LEU A 1 100 ? -11.923 5.781 0.928 1.00 97.38 100 LEU A C 1
ATOM 810 O O . LEU A 1 100 ? -11.713 6.763 1.639 1.00 97.38 100 LEU A O 1
ATOM 814 N N . HIS A 1 101 ? -10.965 5.108 0.306 1.00 98.00 101 HIS A N 1
ATOM 815 C CA . HIS A 1 101 ? -9.550 5.433 0.379 1.00 98.00 101 HIS A CA 1
ATOM 816 C C . HIS A 1 101 ? -9.023 5.662 -1.034 1.00 98.00 101 HIS A C 1
ATOM 818 O O . HIS A 1 101 ? -9.089 4.773 -1.881 1.00 98.00 101 HIS A O 1
ATOM 824 N N . PHE A 1 102 ? -8.517 6.861 -1.291 1.00 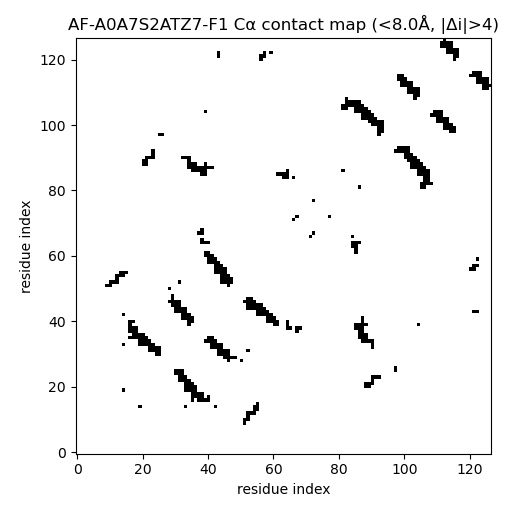98.12 102 PHE A N 1
ATOM 825 C CA . PHE A 1 102 ? -7.979 7.274 -2.578 1.00 98.12 102 PHE A CA 1
ATOM 826 C C . PHE A 1 102 ? -6.481 7.027 -2.617 1.00 98.12 102 PHE A C 1
ATOM 828 O O . PHE A 1 102 ? -5.741 7.620 -1.832 1.00 98.12 102 PHE A O 1
ATOM 835 N N . VAL A 1 103 ? -6.042 6.181 -3.544 1.00 98.31 103 VAL A N 1
ATOM 836 C CA . VAL A 1 103 ? -4.634 5.880 -3.780 1.00 98.31 103 VAL A CA 1
ATOM 837 C C . VAL A 1 103 ? -4.165 6.589 -5.036 1.00 98.31 103 VAL A C 1
ATOM 839 O O . VAL A 1 103 ? -4.617 6.259 -6.129 1.00 98.31 103 VAL A O 1
ATOM 842 N N . SER A 1 104 ? -3.254 7.546 -4.883 1.00 98.06 104 SER A N 1
ATOM 843 C CA . SER A 1 104 ? -2.595 8.180 -6.029 1.00 98.06 104 SER A CA 1
ATOM 844 C C . SER A 1 104 ? -1.453 7.297 -6.520 1.00 98.06 104 SER A C 1
ATOM 846 O O . SER A 1 104 ? -0.586 6.916 -5.726 1.00 98.06 104 SER A O 1
ATOM 848 N N . ASP A 1 105 ? -1.452 6.991 -7.814 1.00 98.00 105 ASP A N 1
ATOM 849 C CA . ASP A 1 105 ? -0.387 6.265 -8.493 1.00 98.00 105 ASP A CA 1
ATOM 850 C C . ASP A 1 105 ? 0.300 7.175 -9.515 1.00 98.00 105 ASP A C 1
ATOM 852 O O . ASP A 1 105 ? -0.287 7.555 -10.529 1.00 98.00 105 ASP A O 1
ATOM 856 N N . LEU A 1 106 ? 1.555 7.534 -9.224 1.00 96.62 106 LEU A N 1
ATOM 857 C CA . LEU A 1 106 ? 2.337 8.455 -10.053 1.00 96.62 106 LEU A CA 1
ATOM 858 C C . LEU A 1 106 ? 2.811 7.828 -11.363 1.00 96.62 106 LEU A C 1
ATOM 860 O O . LEU A 1 106 ? 3.180 8.548 -12.284 1.00 96.62 106 LEU A O 1
ATOM 864 N N . GLY A 1 107 ? 2.877 6.500 -11.415 1.00 96.19 107 GLY A N 1
ATOM 865 C CA . GLY A 1 107 ? 3.356 5.782 -12.584 1.00 96.19 107 GLY A CA 1
ATOM 866 C C . GLY A 1 107 ? 2.256 5.555 -13.611 1.00 96.19 107 GLY A C 1
ATOM 867 O O . GLY A 1 107 ? 2.513 5.533 -14.807 1.00 96.19 107 GLY A O 1
ATOM 868 N N . LEU A 1 108 ? 1.014 5.416 -13.148 1.00 96.56 108 LEU A N 1
ATOM 869 C CA . LEU A 1 108 ? -0.146 5.241 -14.017 1.00 96.56 108 LEU A CA 1
ATOM 870 C C . LEU A 1 108 ? -0.911 6.533 -14.311 1.00 96.56 108 LEU A C 1
ATOM 872 O O . LEU A 1 108 ? -1.889 6.468 -15.056 1.00 96.56 108 LEU A O 1
ATOM 876 N N . ASP A 1 109 ? -0.519 7.659 -13.707 1.00 96.00 109 ASP A N 1
ATOM 877 C CA . ASP A 1 109 ? -1.253 8.930 -13.743 1.00 96.00 109 ASP A CA 1
ATOM 878 C C . ASP A 1 109 ? -2.743 8.744 -13.381 1.00 96.00 109 ASP A C 1
ATOM 880 O O . ASP A 1 109 ? -3.653 9.257 -14.037 1.00 96.00 109 ASP A O 1
ATOM 884 N N . LYS A 1 110 ? -3.007 7.946 -12.335 1.00 96.25 110 LYS A N 1
ATOM 885 C CA . LYS A 1 110 ? -4.359 7.529 -11.927 1.00 96.25 110 LYS A CA 1
ATOM 886 C C . LYS A 1 110 ? -4.566 7.623 -10.423 1.00 96.25 110 LYS A C 1
ATOM 888 O O . LYS A 1 110 ? -3.638 7.479 -9.631 1.00 96.25 110 LYS A O 1
ATOM 893 N N . VAL A 1 111 ? -5.830 7.797 -10.039 1.00 97.62 111 VAL A N 1
ATOM 894 C CA . VAL A 1 111 ? -6.288 7.659 -8.655 1.00 97.62 111 VAL A CA 1
ATOM 895 C C . VAL A 1 111 ? -7.206 6.449 -8.564 1.00 97.62 111 VAL A C 1
ATOM 897 O O . VAL A 1 111 ? -8.240 6.392 -9.227 1.00 97.62 111 VAL A O 1
ATOM 900 N N . PHE A 1 112 ? -6.831 5.487 -7.731 1.00 97.44 112 PHE A N 1
ATOM 901 C CA . PHE A 1 112 ? -7.623 4.298 -7.447 1.00 97.44 112 PHE A CA 1
ATOM 902 C C . PHE A 1 112 ? -8.451 4.502 -6.187 1.00 97.44 112 PHE A C 1
ATOM 904 O O . PHE A 1 112 ? -7.987 5.107 -5.222 1.00 97.44 112 PHE A O 1
ATOM 911 N N . VAL A 1 113 ? -9.673 3.977 -6.174 1.00 97.69 113 VAL A N 1
ATOM 912 C CA . VAL A 1 113 ? -10.563 4.069 -5.015 1.00 97.69 113 VAL A CA 1
ATOM 913 C C . VAL A 1 113 ? -10.690 2.697 -4.385 1.00 97.69 113 VAL A C 1
ATOM 915 O O . VAL A 1 113 ? -11.076 1.738 -5.045 1.00 97.69 113 VAL A O 1
ATOM 918 N N . TYR A 1 114 ? -10.402 2.606 -3.095 1.00 97.81 114 TYR A N 1
ATOM 919 C CA . TYR A 1 114 ? -10.520 1.383 -2.318 1.00 97.81 114 TYR A CA 1
ATOM 920 C C . TYR A 1 114 ? -11.559 1.517 -1.212 1.00 97.81 11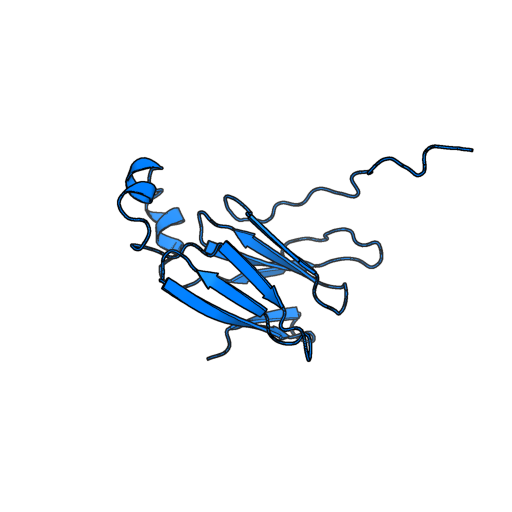4 TYR A C 1
ATOM 922 O O . TYR A 1 114 ? -11.842 2.612 -0.728 1.00 97.81 114 TYR A O 1
ATOM 930 N N . ARG A 1 115 ? -12.084 0.376 -0.768 1.00 97.31 115 ARG A N 1
ATOM 931 C CA . ARG A 1 115 ? -12.888 0.242 0.450 1.00 97.31 115 ARG A CA 1
ATOM 932 C C . ARG A 1 115 ? -12.358 -0.917 1.285 1.00 97.31 115 ARG A C 1
ATOM 934 O O . ARG A 1 115 ? -12.068 -1.977 0.738 1.00 97.31 115 ARG A O 1
ATOM 941 N N . VAL A 1 116 ? -12.308 -0.748 2.604 1.00 97.38 116 VAL A N 1
ATOM 942 C CA . VAL A 1 116 ? -12.076 -1.869 3.523 1.00 97.38 116 VAL A CA 1
ATOM 943 C C . VAL A 1 116 ? -13.387 -2.633 3.743 1.00 97.38 116 VAL A C 1
ATOM 945 O O . VAL A 1 116 ? -14.393 -2.083 4.200 1.00 97.38 116 VAL A O 1
ATOM 948 N N . ASP A 1 117 ? -13.384 -3.911 3.386 1.00 96.94 117 ASP A N 1
ATOM 949 C CA . ASP A 1 117 ? -14.387 -4.889 3.783 1.00 96.94 117 ASP A CA 1
ATOM 950 C C . ASP A 1 117 ? -14.017 -5.414 5.170 1.00 96.94 117 ASP A C 1
ATOM 952 O O . ASP A 1 117 ? -13.055 -6.162 5.326 1.00 96.94 117 ASP A O 1
ATOM 956 N N . MET A 1 118 ? -14.775 -5.003 6.183 1.00 95.38 118 MET A N 1
ATOM 957 C CA . MET A 1 118 ? -14.515 -5.365 7.577 1.00 95.38 118 MET A CA 1
ATOM 958 C C . MET A 1 118 ? -14.800 -6.839 7.885 1.00 95.38 118 MET A C 1
ATOM 960 O O . MET A 1 118 ? -14.218 -7.370 8.826 1.00 95.38 118 MET A O 1
ATOM 964 N N . VAL A 1 119 ? -15.671 -7.496 7.112 1.00 95.50 119 VAL A N 1
ATOM 965 C CA . VAL A 1 119 ? -16.045 -8.902 7.326 1.00 95.50 119 VAL A CA 1
ATOM 966 C C . VAL A 1 119 ? -14.975 -9.810 6.734 1.00 95.50 119 VAL A C 1
ATOM 968 O O . VAL A 1 119 ? -14.445 -10.680 7.420 1.00 95.50 119 VAL A O 1
ATOM 971 N N . ALA A 1 120 ? -14.593 -9.561 5.479 1.00 95.81 120 ALA A N 1
ATOM 972 C CA . ALA A 1 120 ? -13.499 -10.288 4.837 1.00 95.81 120 ALA A CA 1
ATOM 973 C C . ALA A 1 120 ? -12.119 -9.865 5.370 1.00 95.81 120 ALA A C 1
ATOM 975 O O . ALA A 1 120 ? -11.141 -10.595 5.203 1.00 95.81 120 ALA A O 1
ATOM 976 N N . GLY A 1 121 ? -12.047 -8.678 5.985 1.00 95.31 121 GLY A N 1
ATOM 977 C CA . GLY A 1 121 ? -10.832 -7.955 6.346 1.00 95.31 121 GLY A CA 1
ATOM 978 C C . GLY A 1 121 ? -9.869 -7.842 5.177 1.00 95.31 121 GLY A C 1
ATOM 979 O O . GLY A 1 121 ? -8.737 -8.317 5.215 1.00 95.31 121 GLY A O 1
ATOM 980 N N . ALA A 1 122 ? -10.380 -7.236 4.119 1.00 96.38 122 ALA A N 1
ATOM 981 C CA . ALA A 1 122 ? -9.688 -7.053 2.863 1.00 96.38 122 ALA A CA 1
ATOM 982 C C . ALA A 1 122 ? -9.949 -5.643 2.340 1.00 96.38 122 ALA A C 1
ATOM 984 O O . ALA A 1 122 ? -10.968 -5.028 2.643 1.00 96.38 122 ALA A O 1
ATOM 985 N N . MET A 1 123 ? -9.038 -5.128 1.537 1.00 96.25 123 MET A N 1
ATOM 986 C CA . MET A 1 123 ? -9.141 -3.845 0.876 1.00 96.25 123 MET A CA 1
ATOM 987 C C . MET A 1 123 ? -9.479 -4.086 -0.594 1.00 96.25 123 MET A C 1
ATOM 989 O O . MET A 1 123 ? -8.687 -4.619 -1.366 1.00 96.25 123 MET A O 1
ATOM 993 N N . ARG A 1 124 ? -10.697 -3.713 -0.981 1.00 96.88 124 ARG A N 1
ATOM 994 C CA . ARG A 1 124 ? -11.258 -3.983 -2.305 1.00 96.88 124 ARG A CA 1
ATOM 995 C C . ARG A 1 124 ? -11.155 -2.755 -3.186 1.00 96.88 124 ARG A C 1
ATOM 997 O O . ARG A 1 124 ? -11.596 -1.676 -2.787 1.00 96.88 124 ARG A O 1
ATOM 1004 N N . LEU A 1 125 ? -10.589 -2.936 -4.376 1.00 95.31 125 LEU A N 1
ATOM 1005 C CA . LEU A 1 125 ? -10.629 -1.930 -5.428 1.00 95.31 125 LEU A CA 1
ATOM 1006 C C . LEU A 1 125 ? -12.085 -1.732 -5.859 1.00 95.31 125 LEU A C 1
ATOM 1008 O O . LEU A 1 125 ? -12.806 -2.703 -6.101 1.00 95.31 125 LEU A O 1
ATOM 1012 N N . ARG A 1 126 ? -12.522 -0.480 -5.936 1.00 89.69 126 ARG A N 1
ATOM 1013 C CA . ARG A 1 126 ? -13.825 -0.120 -6.479 1.00 89.69 126 ARG A CA 1
ATOM 1014 C C . ARG A 1 126 ? -13.672 0.113 -7.982 1.00 89.69 126 ARG A C 1
ATOM 1016 O O . ARG A 1 126 ? -12.804 0.888 -8.381 1.00 89.69 126 ARG A O 1
ATOM 1023 N N . ALA A 1 127 ? -14.486 -0.588 -8.770 1.00 66.12 127 ALA A N 1
ATOM 1024 C CA . ALA A 1 127 ? -14.645 -0.324 -10.198 1.00 66.12 127 ALA A CA 1
ATOM 1025 C C . ALA A 1 127 ? -15.345 1.021 -10.433 1.00 66.12 127 ALA A C 1
ATOM 1027 O O . ALA A 1 127 ? -16.181 1.407 -9.574 1.00 66.12 127 ALA A O 1
#

Organism: NCBI:txid41880

Foldseek 3Di:
DDDPPDDDDPDDADPPAAQWAEWDAQPVNQWIWIAHFQLGWIFTFGADPVRDTPYTPDIDHDPQSCVCVVVVDDPVRCVVQVQPGWGWHYWDADDPPSAWIWIQTRNPRDIWIWGQDPVVRDIDTDD

Mean predicted aligned error: 3.99 Å